Protein AF-A0A3D0VCF8-F1 (afdb_monomer_lite)

Sequence (49 aa):
WEHEPNRGFLRALYSLGRASAAIGEADEPERIEKFLNDSDPAAKAAIEG

Radius of gyration: 10.5 Å; chains: 1; bounding box: 25×16×24 Å

Structure (mmCIF, N/CA/C/O backbone):
data_AF-A0A3D0VCF8-F1
#
_entry.id   AF-A0A3D0VCF8-F1
#
loop_
_atom_site.group_PDB
_atom_site.id
_atom_site.type_symbol
_atom_site.label_atom_id
_atom_site.label_alt_id
_atom_site.label_comp_id
_atom_site.label_asym_id
_atom_site.label_entity_id
_atom_site.label_seq_id
_atom_site.pdbx_PDB_ins_code
_atom_site.Cartn_x
_atom_site.Cartn_y
_atom_site.Cartn_z
_atom_site.occupancy
_atom_site.B_iso_or_equiv
_atom_site.auth_seq_id
_atom_site.auth_comp_id
_atom_site.auth_asym_id
_atom_site.auth_atom_id
_atom_site.pdbx_PDB_model_num
ATOM 1 N N . TRP A 1 1 ? 9.142 -0.841 -7.005 1.00 77.31 1 TRP A N 1
ATOM 2 C CA . TRP A 1 1 ? 9.497 -2.021 -7.772 1.00 77.31 1 TRP A CA 1
ATOM 3 C C . TRP A 1 1 ? 10.802 -1.954 -8.571 1.00 77.31 1 TRP A C 1
ATOM 5 O O . TRP A 1 1 ? 11.299 -3.030 -8.918 1.00 77.31 1 TRP A O 1
ATOM 15 N N . GLU A 1 2 ? 11.365 -0.776 -8.863 1.00 74.94 2 GLU A N 1
ATOM 16 C CA . GLU A 1 2 ? 12.499 -0.625 -9.797 1.00 74.94 2 GLU A CA 1
ATOM 17 C C . GLU A 1 2 ? 13.803 -1.265 -9.293 1.00 74.94 2 GLU A C 1
ATOM 19 O O . GLU A 1 2 ? 14.549 -1.853 -10.073 1.00 74.94 2 GLU A O 1
ATOM 24 N N . HIS A 1 3 ? 14.033 -1.271 -7.977 1.00 84.44 3 HIS A N 1
ATOM 25 C CA . HIS A 1 3 ? 15.167 -1.958 -7.357 1.00 84.44 3 HIS A CA 1
ATOM 26 C C . HIS A 1 3 ? 14.753 -3.291 -6.729 1.00 84.44 3 HIS A C 1
ATOM 28 O O . HIS A 1 3 ? 14.127 -3.330 -5.668 1.00 84.44 3 HIS A O 1
ATOM 34 N N . GLU A 1 4 ? 15.146 -4.397 -7.363 1.00 87.94 4 GLU A N 1
ATOM 35 C CA . GLU A 1 4 ? 14.824 -5.757 -6.915 1.00 87.94 4 GLU A CA 1
ATOM 36 C C . GLU A 1 4 ? 15.200 -6.052 -5.449 1.00 87.94 4 GLU A C 1
ATOM 38 O O . GLU A 1 4 ? 14.328 -6.546 -4.726 1.00 87.94 4 GLU A O 1
ATOM 43 N N . PRO A 1 5 ? 16.395 -5.674 -4.944 1.00 92.62 5 PRO A N 1
ATOM 44 C CA . PRO A 1 5 ? 16.752 -5.913 -3.543 1.00 92.62 5 PRO A CA 1
ATOM 45 C C . PRO A 1 5 ? 15.808 -5.241 -2.534 1.00 92.62 5 PRO A C 1
ATOM 47 O O . PRO A 1 5 ? 15.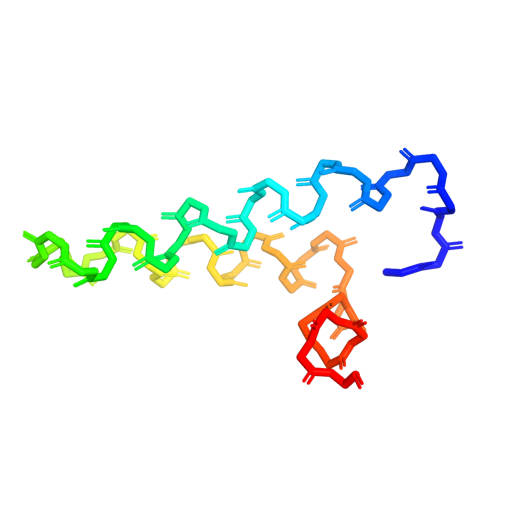621 -5.748 -1.430 1.00 92.62 5 PRO A O 1
ATOM 50 N N . ASN A 1 6 ? 15.168 -4.126 -2.906 1.00 93.44 6 ASN A N 1
ATOM 51 C CA . ASN A 1 6 ? 14.290 -3.363 -2.015 1.00 93.44 6 ASN A CA 1
ATOM 52 C C . ASN A 1 6 ? 12.856 -3.928 -1.937 1.00 93.44 6 ASN A C 1
ATOM 54 O O . ASN A 1 6 ? 12.060 -3.527 -1.091 1.00 93.44 6 ASN A O 1
ATOM 58 N N . ARG A 1 7 ? 12.482 -4.885 -2.798 1.00 95.12 7 ARG A N 1
ATOM 59 C CA . ARG A 1 7 ? 11.096 -5.392 -2.873 1.00 95.12 7 ARG A CA 1
ATOM 60 C C . ARG A 1 7 ? 10.624 -6.048 -1.576 1.00 95.12 7 ARG A C 1
ATOM 62 O O . ARG A 1 7 ? 9.447 -5.942 -1.239 1.00 95.12 7 ARG A O 1
ATOM 69 N N . GLY A 1 8 ? 11.527 -6.703 -0.842 1.00 96.44 8 GLY A N 1
ATOM 70 C CA . GLY A 1 8 ? 11.215 -7.298 0.461 1.00 96.44 8 GLY A CA 1
ATOM 71 C C . GLY A 1 8 ? 10.809 -6.245 1.494 1.00 96.44 8 GLY A C 1
ATOM 72 O O . GLY A 1 8 ? 9.782 -6.391 2.153 1.00 96.44 8 GLY A O 1
ATOM 73 N N . PHE A 1 9 ? 11.565 -5.148 1.564 1.00 96.69 9 PHE A N 1
ATOM 74 C CA . PHE A 1 9 ? 11.247 -4.009 2.422 1.00 96.69 9 PHE A CA 1
ATOM 75 C C . PHE A 1 9 ? 9.913 -3.361 2.033 1.00 96.69 9 PHE A C 1
ATOM 77 O O . PHE A 1 9 ? 9.058 -3.175 2.894 1.00 96.69 9 PHE A O 1
ATOM 84 N N . LEU A 1 10 ? 9.683 -3.101 0.741 1.00 97.31 10 LEU A N 1
ATOM 85 C CA . LEU A 1 10 ? 8.437 -2.486 0.260 1.00 97.31 10 LEU A CA 1
ATOM 86 C C . LEU A 1 10 ? 7.197 -3.345 0.573 1.00 97.31 10 LEU A C 1
ATOM 88 O O . LEU A 1 10 ? 6.156 -2.814 0.953 1.00 97.31 10 LEU A O 1
ATOM 92 N N . ARG A 1 11 ? 7.308 -4.679 0.482 1.00 97.44 11 ARG A N 1
ATOM 93 C CA . ARG A 1 11 ? 6.237 -5.610 0.886 1.00 97.44 11 ARG A CA 1
ATOM 94 C C . ARG A 1 11 ? 5.963 -5.574 2.387 1.00 97.44 11 ARG A C 1
ATOM 96 O O . ARG A 1 11 ? 4.799 -5.588 2.792 1.00 97.44 11 ARG A O 1
ATOM 103 N N . ALA A 1 12 ? 7.014 -5.527 3.205 1.00 98.12 12 ALA A N 1
ATOM 104 C CA . ALA A 1 12 ? 6.869 -5.400 4.652 1.00 98.12 12 ALA A CA 1
ATOM 105 C C . ALA A 1 12 ? 6.213 -4.060 5.025 1.00 98.12 12 ALA A C 1
ATOM 107 O O . ALA A 1 12 ? 5.273 -4.046 5.816 1.00 98.12 12 ALA A O 1
ATOM 108 N N . LEU A 1 13 ? 6.642 -2.963 4.392 1.00 97.69 13 LEU A N 1
ATOM 109 C CA . LEU A 1 13 ? 6.077 -1.629 4.585 1.00 97.69 13 LEU A CA 1
ATOM 110 C C . LEU A 1 13 ? 4.587 -1.583 4.208 1.00 97.69 13 LEU A C 1
ATOM 112 O O . LEU A 1 13 ? 3.770 -1.145 5.012 1.00 97.69 13 LEU A O 1
ATOM 116 N N . TYR A 1 14 ? 4.205 -2.116 3.043 1.00 98.00 14 TYR A N 1
ATOM 117 C CA . TYR A 1 14 ? 2.795 -2.224 2.643 1.00 98.00 14 TYR A CA 1
ATOM 118 C C . TYR A 1 14 ? 1.966 -3.040 3.650 1.00 98.00 14 TYR A C 1
ATOM 120 O O . TYR A 1 14 ? 0.875 -2.629 4.050 1.00 98.00 14 TYR A O 1
ATOM 128 N N . SER A 1 15 ? 2.496 -4.181 4.103 1.00 98.00 15 SER A N 1
ATOM 129 C CA . SER A 1 15 ? 1.809 -5.044 5.075 1.00 98.00 15 SER A CA 1
ATOM 130 C C . SER A 1 15 ? 1.617 -4.349 6.424 1.00 98.00 15 SER A C 1
ATOM 132 O O . SER A 1 15 ? 0.564 -4.498 7.042 1.00 98.0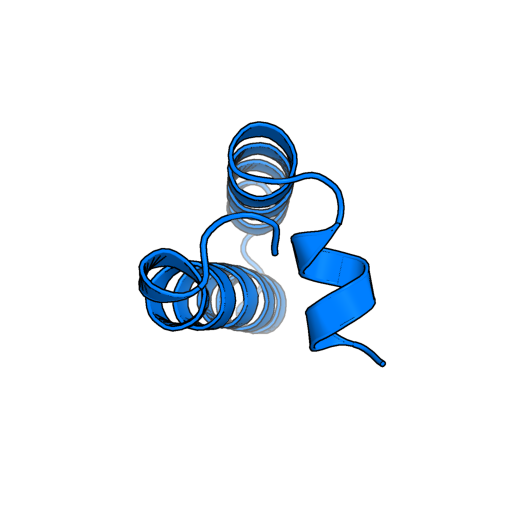0 15 SER A O 1
ATOM 134 N N . LEU A 1 16 ? 2.596 -3.547 6.855 1.00 97.19 16 LEU A N 1
ATOM 135 C CA . LEU A 1 16 ? 2.497 -2.730 8.062 1.00 97.19 16 LEU A CA 1
ATOM 136 C C . LEU A 1 16 ? 1.355 -1.709 7.953 1.00 97.19 16 LEU A C 1
ATOM 138 O O . LEU A 1 16 ? 0.561 -1.596 8.882 1.00 97.19 16 LEU A O 1
ATOM 142 N N . GLY A 1 17 ? 1.215 -1.036 6.807 1.00 97.00 17 GLY A N 1
ATOM 143 C CA . GLY A 1 17 ? 0.119 -0.088 6.567 1.00 97.00 17 GLY A CA 1
ATOM 144 C C . GLY A 1 17 ? -1.253 -0.756 6.625 1.00 97.00 17 GLY A C 1
ATOM 145 O O . GLY A 1 17 ? -2.175 -0.254 7.266 1.00 97.00 17 GLY A O 1
ATOM 146 N N . ARG A 1 18 ? -1.377 -1.951 6.034 1.00 96.56 18 ARG A N 1
ATOM 147 C CA . ARG A 1 18 ? -2.603 -2.760 6.104 1.00 96.56 18 ARG A CA 1
ATOM 148 C C . ARG A 1 18 ? -2.933 -3.202 7.529 1.00 96.56 18 ARG A C 1
ATOM 150 O O . ARG A 1 18 ? -4.099 -3.161 7.912 1.00 96.56 18 ARG A O 1
ATOM 157 N N . ALA A 1 19 ? -1.931 -3.619 8.300 1.00 97.50 19 ALA A N 1
ATOM 158 C CA . ALA A 1 19 ? -2.113 -4.011 9.694 1.00 97.50 19 ALA A CA 1
ATOM 159 C C . ALA A 1 19 ? -2.525 -2.817 10.567 1.00 97.50 19 ALA A C 1
ATOM 161 O O . ALA A 1 19 ? -3.454 -2.935 11.358 1.00 97.50 19 ALA A O 1
ATOM 162 N N . S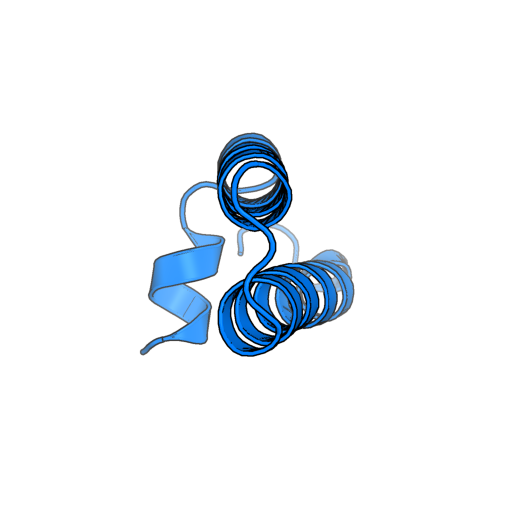ER A 1 20 ? -1.887 -1.663 10.370 1.00 97.12 20 SER A N 1
ATOM 163 C CA . SER A 1 20 ? -2.214 -0.408 11.048 1.00 97.12 20 SER A CA 1
ATOM 164 C C . SER A 1 20 ? -3.667 0.023 10.794 1.00 97.12 20 SER A C 1
ATOM 166 O O . SER A 1 20 ? -4.413 0.283 11.739 1.00 97.12 20 SER A O 1
ATOM 168 N N . ALA A 1 21 ? -4.121 -0.030 9.539 1.00 95.44 21 ALA A N 1
ATOM 169 C CA . ALA A 1 21 ? -5.516 0.251 9.203 1.00 95.44 21 ALA A CA 1
ATOM 170 C C . ALA A 1 21 ? -6.483 -0.751 9.861 1.00 95.44 21 ALA A C 1
ATOM 172 O O . ALA A 1 21 ? -7.552 -0.374 10.335 1.00 95.44 21 ALA A O 1
ATOM 173 N N . ALA A 1 22 ? -6.103 -2.032 9.929 1.00 97.00 22 ALA A N 1
ATOM 174 C CA . ALA A 1 22 ? -6.929 -3.075 10.534 1.00 97.00 22 ALA A CA 1
ATOM 175 C C . ALA A 1 22 ? -7.110 -2.916 12.056 1.00 97.00 22 ALA A C 1
ATOM 177 O O . ALA A 1 22 ? -8.113 -3.390 12.589 1.00 97.00 22 ALA A O 1
ATOM 178 N N . ILE A 1 23 ? -6.175 -2.253 12.748 1.00 96.38 23 ILE A N 1
ATOM 179 C CA . ILE A 1 23 ? -6.280 -1.971 14.190 1.00 96.38 23 ILE A CA 1
ATOM 180 C C . ILE A 1 23 ? -6.935 -0.616 14.508 1.00 96.38 23 ILE A C 1
ATOM 182 O O . ILE A 1 23 ? -7.119 -0.301 15.680 1.00 96.38 23 ILE A O 1
ATOM 186 N N . GLY A 1 24 ? -7.331 0.157 13.489 1.00 94.50 24 GLY A N 1
ATOM 187 C CA . GLY A 1 24 ? -8.052 1.422 13.660 1.00 94.50 24 GLY A CA 1
ATOM 188 C C . GLY A 1 24 ? -7.169 2.654 13.878 1.00 94.50 24 GLY A C 1
ATOM 189 O O . GLY A 1 24 ? -7.675 3.673 14.343 1.00 94.50 24 GLY A O 1
ATOM 190 N N . GLU A 1 25 ? -5.879 2.585 13.544 1.00 94.06 25 GLU A N 1
ATOM 191 C CA . GLU A 1 25 ? -5.019 3.773 13.488 1.00 94.06 25 GLU A CA 1
ATOM 192 C C . GLU A 1 25 ? -5.453 4.683 12.328 1.00 94.06 25 GLU A C 1
ATOM 194 O O . GLU A 1 25 ? -5.646 4.211 11.205 1.00 94.06 25 GLU A O 1
ATOM 199 N N . ALA A 1 26 ? -5.605 5.983 12.594 1.00 86.94 26 ALA A N 1
ATOM 200 C CA . ALA A 1 26 ? -6.110 6.943 11.609 1.00 86.94 26 ALA A CA 1
ATOM 201 C C . ALA A 1 26 ? -5.000 7.502 10.703 1.00 86.94 26 ALA A C 1
ATOM 203 O O . ALA A 1 26 ? -5.151 7.517 9.485 1.00 86.94 26 ALA A O 1
ATOM 204 N N . ASP A 1 27 ? -3.868 7.904 11.287 1.00 95.00 27 ASP A N 1
ATOM 205 C CA . ASP A 1 27 ? -2.835 8.667 10.569 1.00 95.00 27 ASP A CA 1
ATOM 206 C C . ASP A 1 27 ? -1.721 7.773 9.999 1.00 95.00 27 ASP A C 1
ATOM 208 O O . ASP A 1 27 ? -1.063 8.092 9.006 1.00 95.00 27 ASP A O 1
ATOM 212 N N . GLU A 1 28 ? -1.471 6.633 10.641 1.00 95.62 28 GLU A N 1
ATOM 213 C CA . GLU A 1 28 ? -0.345 5.762 10.309 1.00 95.62 28 GLU A CA 1
ATOM 214 C C . GLU A 1 28 ? -0.468 5.084 8.928 1.00 95.62 28 GLU A C 1
ATOM 216 O O . GLU A 1 28 ? 0.536 5.053 8.204 1.00 95.62 28 GLU A O 1
ATOM 221 N N . PRO A 1 29 ? -1.653 4.616 8.479 1.00 96.38 29 PRO A N 1
ATOM 222 C CA . PRO A 1 29 ? -1.813 4.093 7.123 1.00 96.38 29 PRO A CA 1
ATOM 223 C C . PRO A 1 29 ? -1.461 5.127 6.049 1.00 96.38 29 PRO A C 1
ATOM 225 O O . PRO A 1 29 ? -0.795 4.786 5.073 1.00 96.38 29 PRO A O 1
ATOM 228 N N . GLU A 1 30 ? -1.839 6.393 6.252 1.00 96.25 30 GLU A N 1
ATOM 229 C CA . GLU A 1 30 ? -1.550 7.487 5.317 1.00 96.25 30 GLU A CA 1
ATOM 230 C C . GLU A 1 30 ? -0.049 7.787 5.252 1.00 96.25 30 GLU A C 1
ATOM 232 O O . GLU A 1 30 ? 0.522 7.951 4.169 1.00 96.25 30 GLU A O 1
ATOM 237 N N . ARG A 1 31 ? 0.629 7.803 6.409 1.00 97.75 31 ARG A N 1
ATOM 238 C CA . ARG A 1 31 ? 2.089 7.968 6.479 1.00 97.75 31 ARG A CA 1
ATOM 239 C C . ARG A 1 31 ? 2.819 6.841 5.756 1.00 97.75 31 ARG A C 1
ATOM 241 O O . ARG A 1 31 ? 3.783 7.10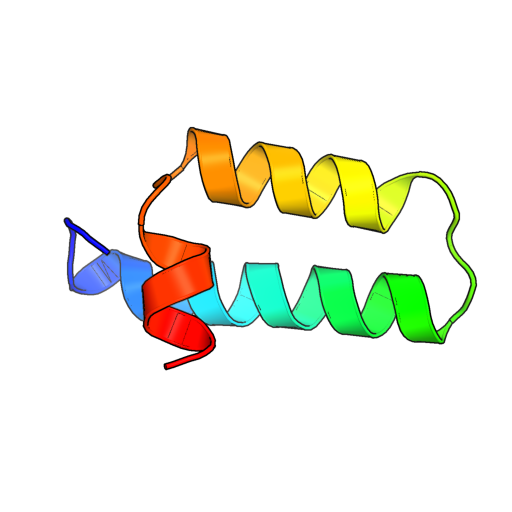5 5.035 1.00 97.75 31 ARG A O 1
ATOM 248 N N . ILE A 1 32 ? 2.368 5.602 5.940 1.00 97.75 32 ILE A N 1
ATOM 249 C CA . ILE A 1 32 ? 2.954 4.425 5.294 1.00 97.75 32 ILE A CA 1
ATOM 250 C C . ILE A 1 32 ? 2.691 4.437 3.789 1.00 97.75 32 ILE A C 1
ATOM 252 O O . ILE A 1 32 ? 3.609 4.160 3.021 1.00 97.75 32 ILE A O 1
ATOM 256 N N . GLU A 1 33 ? 1.482 4.793 3.351 1.00 96.25 33 GLU A N 1
ATOM 257 C CA . GLU A 1 33 ? 1.160 4.920 1.928 1.00 96.25 33 GLU A CA 1
ATOM 258 C C . GLU A 1 33 ? 2.014 6.000 1.260 1.00 96.25 33 GLU A C 1
ATOM 260 O O . GLU A 1 33 ? 2.593 5.759 0.198 1.00 96.25 33 GLU A O 1
ATOM 265 N N . LYS A 1 34 ? 2.171 7.157 1.910 1.00 97.69 34 LYS A N 1
ATOM 266 C CA . LYS A 1 34 ? 3.073 8.206 1.435 1.00 97.69 34 LYS A CA 1
ATOM 267 C C . LYS A 1 34 ? 4.512 7.706 1.341 1.00 97.69 34 LYS A C 1
ATOM 269 O O . LYS A 1 34 ? 5.135 7.873 0.301 1.00 97.69 34 LYS A O 1
ATOM 274 N N . PHE A 1 35 ? 5.027 7.052 2.383 1.00 97.44 35 PHE A N 1
ATOM 275 C CA . PHE A 1 35 ? 6.401 6.548 2.374 1.00 97.44 35 PHE A CA 1
ATOM 276 C C . PHE A 1 35 ? 6.615 5.470 1.301 1.00 97.44 35 PHE A C 1
ATOM 278 O O . PHE A 1 35 ? 7.652 5.448 0.636 1.00 97.44 35 PHE A O 1
ATOM 285 N N . LEU A 1 36 ? 5.629 4.599 1.088 1.00 97.25 36 LEU A N 1
ATOM 286 C CA . LEU A 1 36 ? 5.673 3.598 0.030 1.00 97.25 36 LEU A CA 1
ATOM 287 C C . LEU A 1 36 ? 5.729 4.262 -1.352 1.00 97.25 36 LEU A C 1
ATOM 289 O O . LEU A 1 36 ? 6.583 3.892 -2.154 1.00 97.25 36 LEU A O 1
ATOM 293 N N . ASN A 1 37 ? 4.878 5.262 -1.599 1.00 96.19 37 ASN A N 1
ATOM 294 C CA . ASN A 1 37 ? 4.843 6.004 -2.862 1.00 96.19 37 ASN A CA 1
ATOM 295 C C . ASN A 1 37 ? 6.122 6.819 -3.105 1.00 96.19 37 ASN A C 1
ATOM 297 O O . ASN A 1 37 ? 6.642 6.799 -4.218 1.00 96.19 37 ASN A O 1
ATOM 301 N N . ASP A 1 38 ? 6.646 7.486 -2.073 1.00 96.75 38 ASP A N 1
ATOM 302 C CA . ASP A 1 38 ? 7.901 8.247 -2.138 1.00 96.75 38 ASP A CA 1
ATOM 303 C C . ASP A 1 38 ? 9.109 7.323 -2.372 1.00 96.75 38 ASP A C 1
ATOM 305 O O . ASP A 1 38 ? 10.077 7.713 -3.023 1.00 96.75 38 ASP A O 1
ATOM 309 N N . SER A 1 39 ? 9.060 6.091 -1.851 1.00 95.44 39 SER A N 1
ATOM 310 C CA . SER A 1 39 ? 10.108 5.087 -2.067 1.00 95.44 39 SER A CA 1
ATOM 311 C C . SER A 1 39 ? 10.052 4.503 -3.472 1.00 95.44 39 SER A C 1
ATOM 313 O O . SER A 1 39 ? 11.095 4.315 -4.095 1.00 95.44 39 SER A O 1
ATOM 315 N N . ASP A 1 40 ? 8.851 4.151 -3.941 1.00 96.12 40 ASP A N 1
ATOM 316 C CA . ASP A 1 40 ? 8.617 3.713 -5.309 1.00 96.12 40 ASP A CA 1
ATOM 317 C C . ASP A 1 40 ? 7.110 3.706 -5.668 1.00 96.12 40 ASP A C 1
ATOM 319 O O . ASP A 1 40 ? 6.351 2.880 -5.142 1.00 96.12 40 ASP A O 1
ATOM 323 N N . PRO A 1 41 ? 6.664 4.540 -6.624 1.00 95.50 41 PRO A N 1
ATOM 324 C CA . PRO A 1 41 ? 5.244 4.704 -6.944 1.00 95.50 41 PRO A CA 1
ATOM 325 C C . PRO A 1 41 ? 4.615 3.470 -7.608 1.00 95.50 41 PRO A C 1
ATOM 327 O O . PRO A 1 41 ? 3.395 3.307 -7.585 1.00 95.50 41 PRO A O 1
ATOM 330 N N . ALA A 1 42 ? 5.419 2.568 -8.181 1.00 95.38 42 ALA A N 1
ATOM 331 C CA . ALA A 1 42 ? 4.925 1.328 -8.775 1.00 95.38 42 ALA A CA 1
ATOM 332 C C . ALA A 1 42 ? 4.793 0.193 -7.745 1.00 95.38 42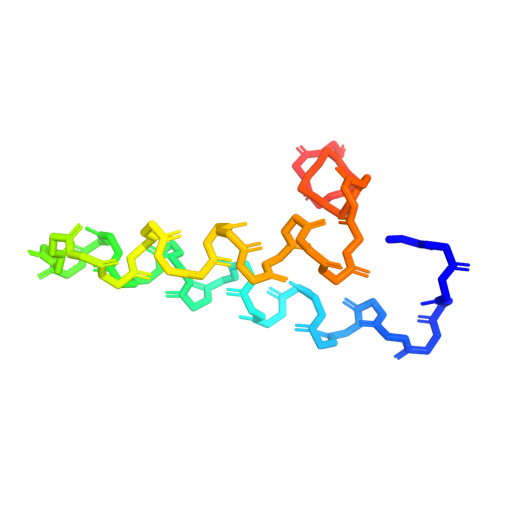 ALA A C 1
ATOM 334 O O . ALA A 1 42 ? 4.250 -0.865 -8.066 1.00 95.38 42 ALA A O 1
ATOM 335 N N . ALA A 1 43 ? 5.290 0.370 -6.513 1.00 95.75 43 ALA A N 1
ATOM 336 C CA . ALA A 1 43 ? 5.316 -0.691 -5.509 1.00 95.75 43 ALA A CA 1
ATOM 337 C C . ALA A 1 43 ? 3.920 -1.202 -5.146 1.00 95.75 43 ALA A C 1
ATOM 339 O O . ALA A 1 43 ? 3.723 -2.413 -5.125 1.00 95.75 43 ALA A O 1
ATOM 340 N N . LYS A 1 44 ? 2.956 -0.306 -4.900 1.00 96.19 44 LYS A N 1
ATOM 341 C CA . LYS A 1 44 ? 1.589 -0.690 -4.516 1.00 96.19 44 LYS A CA 1
ATOM 342 C C . LYS A 1 44 ? 0.928 -1.551 -5.594 1.00 96.19 44 LYS A C 1
ATOM 344 O O . LYS A 1 44 ? 0.533 -2.678 -5.315 1.00 96.19 44 LYS A O 1
ATOM 349 N N . ALA A 1 45 ? 0.912 -1.062 -6.835 1.00 96.06 45 ALA A N 1
ATOM 350 C CA . ALA A 1 45 ? 0.339 -1.787 -7.967 1.00 96.06 45 ALA A CA 1
ATOM 351 C C . ALA A 1 45 ? 1.019 -3.148 -8.200 1.00 96.06 45 ALA A C 1
ATOM 353 O O . ALA A 1 45 ? 0.344 -4.131 -8.482 1.00 96.06 45 ALA A O 1
ATOM 354 N N . ALA A 1 46 ? 2.344 -3.226 -8.035 1.00 95.44 46 ALA A N 1
ATOM 355 C CA . ALA A 1 46 ? 3.093 -4.472 -8.192 1.00 95.44 46 ALA A CA 1
ATOM 356 C C . ALA A 1 46 ? 2.918 -5.473 -7.031 1.00 95.44 46 ALA A C 1
ATOM 358 O O . ALA A 1 46 ? 3.269 -6.639 -7.184 1.00 95.44 46 ALA A O 1
ATOM 359 N N . ILE A 1 47 ? 2.457 -5.027 -5.858 1.00 95.88 47 ILE A N 1
ATOM 360 C CA . ILE A 1 47 ? 2.165 -5.894 -4.706 1.00 95.88 47 ILE A CA 1
ATOM 361 C C . ILE A 1 47 ? 0.722 -6.415 -4.763 1.00 95.88 47 ILE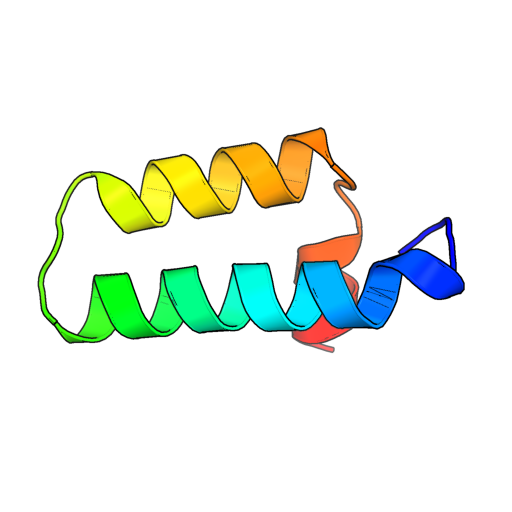 A C 1
ATOM 363 O O . ILE A 1 47 ? 0.467 -7.526 -4.306 1.00 95.88 47 ILE A O 1
ATOM 367 N N . GLU A 1 48 ? -0.209 -5.610 -5.281 1.00 95.25 48 GLU A N 1
ATOM 368 C CA . GLU A 1 48 ? -1.638 -5.942 -5.366 1.00 95.25 48 GLU A CA 1
ATOM 369 C C . GLU A 1 48 ? -2.018 -6.750 -6.619 1.00 95.25 48 GLU A C 1
ATOM 371 O O . GLU A 1 48 ? -3.061 -7.405 -6.608 1.00 95.25 48 GLU A O 1
ATOM 376 N N . GLY A 1 49 ? -1.201 -6.693 -7.677 1.00 91.06 49 GLY A N 1
ATOM 377 C CA . GLY A 1 49 ? -1.342 -7.502 -8.896 1.00 91.06 49 GLY A CA 1
ATOM 378 C C . GLY A 1 49 ? -0.652 -8.856 -8.805 1.00 91.06 49 GLY A C 1
ATOM 379 O O . GLY A 1 49 ? -1.199 -9.810 -9.400 1.00 91.06 49 GLY A O 1
#

Foldseek 3Di:
DVDPVCLVVLLVLQVVLVVCVVVPNDCSVVVSLVVSCVVPVCNVVVNVD

Secondary structure (DSSP, 8-state):
--SGGGHHHHHHHHHHHHHHHHTT-SSHHHHHHHHHHHH-TTHHHHHH-

pLDDT: mean 94.77, std 4.72, range [74.94, 98.12]